Protein AF-A0A7W9IJX8-F1 (afdb_monomer_lite)

Sequence (119 aa):
MTFAVWLGLAGVIVALIRREFRHQIYIQRAQAQRYTPWPVERYVVGATLNEGWRIEARTVTTTWPQVARWAEQRSSSPAVAEAYVIRRDPWWRVTTWTWQDGRQVRRVSGSEYAREVAR

Radius of gyration: 25.74 Å; chains: 1; bounding box: 80×27×50 Å

Secondary structure (DSSP, 8-state):
--HHHHHHHHHHHHHHHHHHHHHHHHHHHHHHHHTSPPPEEEEEEEEEETTSS-EEEEEEEEEHHHHHHHHHHHHTSTTEEEEEEEEE-TTS-EEEEEEETTEEEEEEEHHHHHHHTT-

Organism: NCBI:txid1816182

pLDDT: mean 77.31, std 14.78, range [44.19, 95.06]

Structure (mmCIF, N/CA/C/O backbone):
data_AF-A0A7W9IJX8-F1
#
_entry.id   AF-A0A7W9IJX8-F1
#
loop_
_atom_site.group_PDB
_atom_site.id
_atom_site.type_symbol
_atom_site.label_atom_id
_atom_site.label_alt_id
_atom_site.label_comp_id
_atom_site.label_asym_id
_atom_site.label_entity_id
_atom_site.label_seq_id
_atom_site.pdbx_PDB_ins_code
_atom_site.Cartn_x
_atom_site.Cartn_y
_atom_site.Cartn_z
_atom_site.occupancy
_atom_site.B_iso_or_equiv
_atom_site.auth_seq_id
_atom_site.auth_comp_id
_atom_site.auth_asym_id
_atom_site.auth_atom_id
_atom_site.pdbx_PDB_model_num
ATOM 1 N N . MET A 1 1 ? 63.940 -11.680 -31.271 1.00 53.97 1 MET A N 1
ATOM 2 C CA . MET A 1 1 ? 63.005 -12.084 -30.195 1.00 53.97 1 MET A CA 1
ATOM 3 C C . MET A 1 1 ? 62.303 -10.848 -29.628 1.00 53.97 1 MET A C 1
ATOM 5 O O . MET A 1 1 ? 62.710 -10.346 -28.595 1.00 53.97 1 MET A O 1
ATOM 9 N N . THR A 1 2 ? 61.299 -10.299 -30.317 1.00 62.09 2 THR A N 1
ATOM 10 C CA . THR A 1 2 ? 60.619 -9.051 -29.882 1.00 62.09 2 THR A CA 1
ATOM 11 C C . THR A 1 2 ? 59.126 -9.047 -30.222 1.00 62.09 2 THR A C 1
ATOM 13 O O . THR A 1 2 ? 58.317 -8.616 -29.410 1.00 62.09 2 THR A O 1
ATOM 16 N N . PHE A 1 3 ? 58.726 -9.611 -31.365 1.00 60.38 3 PHE A N 1
ATOM 17 C CA . PHE A 1 3 ? 57.335 -9.588 -31.848 1.00 60.38 3 PHE A CA 1
ATOM 18 C C . PHE A 1 3 ? 56.311 -10.305 -30.944 1.00 60.38 3 PHE A C 1
ATOM 20 O O . PHE A 1 3 ? 55.224 -9.784 -30.709 1.00 60.38 3 PHE A O 1
ATOM 27 N N . ALA A 1 4 ? 56.656 -11.476 -30.397 1.00 65.75 4 ALA A N 1
ATOM 28 C CA . ALA A 1 4 ? 55.741 -12.258 -29.556 1.00 65.75 4 ALA A CA 1
ATOM 29 C C . ALA A 1 4 ? 55.430 -11.574 -28.209 1.00 65.75 4 ALA A C 1
ATOM 31 O O . ALA A 1 4 ? 54.320 -11.689 -27.692 1.00 65.75 4 ALA A O 1
ATOM 32 N N . VAL A 1 5 ? 56.388 -10.813 -27.669 1.00 71.69 5 VAL A N 1
ATOM 33 C CA . VAL A 1 5 ? 56.230 -10.071 -26.408 1.00 71.69 5 VAL A CA 1
ATOM 34 C C . VAL A 1 5 ? 55.280 -8.885 -26.595 1.00 71.69 5 VAL A C 1
ATOM 36 O O . VAL A 1 5 ? 54.407 -8.659 -25.759 1.00 71.69 5 VAL A O 1
ATOM 39 N N . TRP A 1 6 ? 55.382 -8.180 -27.727 1.00 71.19 6 TRP A N 1
ATOM 40 C CA . TRP A 1 6 ? 54.482 -7.074 -28.070 1.00 71.19 6 TRP A CA 1
ATOM 41 C C . TRP A 1 6 ? 53.030 -7.527 -28.267 1.00 71.19 6 TRP A C 1
ATOM 43 O O . TRP A 1 6 ? 52.115 -6.854 -27.795 1.00 71.19 6 TRP A O 1
ATOM 53 N N . LEU A 1 7 ? 52.810 -8.691 -28.889 1.00 72.31 7 LEU A N 1
ATOM 54 C CA . LEU A 1 7 ? 51.467 -9.263 -29.051 1.00 72.31 7 LEU A CA 1
ATOM 55 C C . LEU A 1 7 ? 50.844 -9.680 -27.710 1.00 72.31 7 LEU A C 1
ATOM 57 O O . LEU A 1 7 ? 49.664 -9.415 -27.474 1.00 72.31 7 LEU A O 1
ATOM 61 N N . GLY A 1 8 ? 51.636 -10.271 -26.808 1.00 74.81 8 GLY A N 1
ATOM 62 C CA . GLY A 1 8 ? 51.184 -10.617 -25.457 1.00 74.81 8 GLY A CA 1
ATOM 63 C C . GLY A 1 8 ? 50.787 -9.387 -24.635 1.00 74.81 8 GLY A C 1
ATOM 64 O O . GLY A 1 8 ? 49.707 -9.359 -24.044 1.00 74.81 8 GLY A O 1
ATOM 65 N N . LEU A 1 9 ? 51.614 -8.335 -24.658 1.00 78.06 9 LEU A N 1
ATOM 66 C CA . LEU A 1 9 ? 51.335 -7.068 -23.973 1.00 78.06 9 LEU A CA 1
ATOM 67 C C . LEU A 1 9 ? 50.081 -6.374 -24.517 1.00 78.06 9 LEU A C 1
ATOM 69 O O . LEU A 1 9 ? 49.235 -5.945 -23.733 1.00 78.06 9 LEU A O 1
ATOM 73 N N . ALA A 1 10 ? 49.916 -6.317 -25.841 1.00 78.25 10 ALA A N 1
ATOM 74 C CA . ALA A 1 10 ? 48.730 -5.731 -26.460 1.00 78.25 10 ALA A CA 1
ATOM 75 C C . ALA A 1 10 ? 47.445 -6.479 -26.060 1.00 78.25 10 ALA A C 1
ATOM 77 O O . ALA A 1 10 ? 46.445 -5.846 -25.715 1.00 78.25 10 ALA A O 1
ATOM 78 N N . GLY A 1 11 ? 47.476 -7.816 -26.027 1.00 79.88 11 GLY A N 1
ATOM 79 C CA . GLY A 1 11 ? 46.337 -8.632 -25.597 1.00 79.88 11 GLY A CA 1
ATOM 80 C C . GLY A 1 11 ? 45.934 -8.384 -24.139 1.00 79.88 11 GLY A C 1
ATOM 81 O O . GLY A 1 11 ? 44.745 -8.242 -23.842 1.00 79.88 11 GLY A O 1
ATOM 82 N N . VAL A 1 12 ? 46.914 -8.262 -23.238 1.00 82.00 12 VAL A N 1
ATOM 83 C CA . VAL A 1 12 ? 46.672 -7.961 -21.817 1.00 82.00 12 VAL A CA 1
ATOM 84 C C . VAL A 1 12 ? 46.101 -6.552 -21.638 1.00 82.00 12 VAL A C 1
ATOM 86 O O . VAL A 1 12 ? 45.123 -6.382 -20.911 1.00 82.00 12 VAL A O 1
ATOM 89 N N . ILE A 1 13 ? 46.644 -5.554 -22.342 1.00 82.38 13 ILE A N 1
ATOM 90 C CA . ILE A 1 13 ? 46.147 -4.170 -22.299 1.00 82.38 13 ILE A CA 1
ATOM 91 C C . ILE A 1 13 ? 44.692 -4.104 -22.782 1.00 82.38 13 ILE A C 1
ATOM 93 O O . ILE A 1 13 ? 43.838 -3.537 -22.100 1.00 82.38 13 ILE A O 1
ATOM 97 N N . VAL A 1 14 ? 44.369 -4.749 -23.907 1.00 80.31 14 VAL A N 1
ATOM 98 C CA . VAL A 1 14 ? 42.996 -4.805 -24.438 1.00 80.31 14 VAL A CA 1
ATOM 99 C C . VAL A 1 14 ? 42.049 -5.512 -23.464 1.00 80.31 14 VAL A C 1
ATOM 101 O O . VAL A 1 14 ? 40.922 -5.056 -23.255 1.00 80.31 14 VAL A O 1
ATOM 104 N N . ALA A 1 15 ? 42.489 -6.600 -22.827 1.00 78.06 15 ALA A N 1
ATOM 105 C CA . ALA A 1 15 ? 41.687 -7.319 -21.841 1.00 78.06 15 ALA A CA 1
ATOM 106 C C . ALA A 1 15 ? 41.403 -6.475 -20.586 1.00 78.06 15 ALA A C 1
ATOM 108 O O . ALA A 1 15 ? 40.269 -6.475 -20.096 1.00 78.06 15 ALA A O 1
ATOM 109 N N . LEU A 1 16 ? 42.398 -5.726 -20.098 1.00 77.31 16 LEU A N 1
ATOM 110 C CA . LEU A 1 16 ? 42.259 -4.827 -18.950 1.00 77.31 16 LEU A CA 1
ATOM 111 C C . LEU A 1 16 ? 41.331 -3.649 -19.264 1.00 77.31 16 LEU A C 1
ATOM 113 O O . LEU A 1 16 ? 40.394 -3.404 -18.506 1.00 77.31 16 LEU A O 1
ATOM 117 N N . ILE A 1 17 ? 41.497 -3.001 -20.421 1.00 75.06 17 ILE A N 1
ATOM 118 C CA . ILE A 1 17 ? 40.608 -1.916 -20.869 1.00 75.06 17 ILE A CA 1
ATOM 119 C C . ILE A 1 17 ? 39.167 -2.430 -21.000 1.00 75.06 17 ILE A C 1
ATOM 121 O O . ILE A 1 17 ? 38.230 -1.810 -20.501 1.00 75.06 17 ILE A O 1
ATOM 125 N N . ARG A 1 18 ? 38.963 -3.612 -21.598 1.00 75.12 18 ARG A N 1
ATOM 126 C CA . ARG A 1 18 ? 37.629 -4.221 -21.748 1.00 75.12 18 ARG A CA 1
ATOM 127 C C . ARG A 1 18 ? 36.996 -4.618 -20.411 1.00 75.12 18 ARG A C 1
ATOM 129 O O . ARG A 1 18 ? 35.769 -4.683 -20.306 1.00 75.12 18 ARG A O 1
ATOM 136 N N . ARG A 1 19 ? 37.806 -4.943 -19.401 1.00 75.12 19 ARG A N 1
ATOM 137 C CA . ARG A 1 19 ? 37.338 -5.220 -18.037 1.00 75.12 19 ARG A CA 1
ATOM 138 C C . ARG A 1 19 ? 36.894 -3.932 -17.351 1.00 75.12 19 ARG A C 1
ATOM 140 O O . ARG A 1 19 ? 35.794 -3.912 -16.805 1.00 75.12 19 ARG A O 1
ATOM 147 N N . GLU A 1 20 ? 37.688 -2.872 -17.457 1.00 70.31 20 GLU A N 1
ATOM 148 C CA . GLU A 1 20 ? 37.374 -1.575 -16.856 1.00 70.31 20 GLU A CA 1
ATOM 149 C C . GLU A 1 20 ? 36.123 -0.952 -17.487 1.00 70.31 20 GLU A C 1
ATOM 151 O O . GLU A 1 20 ? 35.196 -0.576 -16.777 1.00 70.31 20 GLU A O 1
ATOM 156 N N . PHE A 1 21 ? 36.000 -0.979 -18.819 1.00 68.38 21 PHE A N 1
ATOM 157 C CA . PHE A 1 21 ? 34.783 -0.525 -19.505 1.00 68.38 21 PHE A CA 1
ATOM 158 C C . PHE A 1 21 ? 33.530 -1.289 -19.055 1.00 68.38 21 PHE A C 1
ATOM 160 O O . PHE A 1 21 ? 32.481 -0.685 -18.836 1.00 68.38 21 PHE A O 1
ATOM 167 N N . ARG A 1 22 ? 33.615 -2.615 -18.874 1.00 68.19 22 ARG A N 1
ATOM 168 C CA . ARG A 1 22 ? 32.482 -3.407 -18.362 1.00 68.19 22 ARG A CA 1
ATOM 169 C C . ARG A 1 22 ? 32.126 -3.044 -16.923 1.00 68.19 22 ARG A C 1
ATOM 171 O O . ARG A 1 22 ? 30.943 -2.992 -16.594 1.00 68.19 22 ARG A O 1
ATOM 178 N N . HIS A 1 23 ? 33.124 -2.775 -16.090 1.00 67.19 23 HIS A N 1
ATOM 179 C CA . HIS A 1 23 ? 32.921 -2.358 -14.708 1.00 67.19 23 HIS A CA 1
ATOM 180 C C . HIS A 1 23 ? 32.267 -0.967 -14.624 1.00 67.19 23 HIS A C 1
ATOM 182 O O . HIS A 1 23 ? 31.284 -0.791 -13.908 1.00 67.19 23 HIS A O 1
ATOM 188 N N . GLN A 1 24 ? 32.718 -0.014 -15.444 1.00 64.19 24 GLN A N 1
ATOM 189 C CA . GLN A 1 24 ? 32.116 1.318 -15.560 1.00 64.19 24 GLN A CA 1
ATOM 190 C C . GLN A 1 24 ? 30.655 1.252 -16.038 1.00 64.19 24 GLN A C 1
ATOM 192 O O . GLN A 1 24 ? 29.786 1.892 -15.451 1.00 64.19 24 GLN A O 1
ATOM 197 N N . ILE A 1 25 ? 30.340 0.416 -17.037 1.00 68.38 25 ILE A N 1
ATOM 198 C CA . ILE A 1 25 ? 28.955 0.204 -17.504 1.00 68.38 25 ILE A CA 1
ATOM 199 C C . ILE A 1 25 ? 28.077 -0.400 -16.398 1.00 68.38 25 ILE A C 1
ATOM 201 O O . ILE A 1 25 ? 26.914 -0.019 -16.253 1.00 68.38 25 ILE A O 1
ATOM 205 N N . TYR A 1 26 ? 28.613 -1.333 -15.606 1.00 66.25 26 TYR A N 1
ATOM 206 C CA . TYR A 1 26 ? 27.896 -1.908 -14.467 1.00 66.25 26 TYR A CA 1
ATOM 207 C C . TYR A 1 26 ? 27.578 -0.847 -13.402 1.00 66.25 26 TYR A C 1
ATOM 209 O O . TYR A 1 26 ? 26.433 -0.750 -12.959 1.00 66.25 26 TYR A O 1
ATOM 217 N N . ILE A 1 27 ? 28.551 0.003 -13.055 1.00 65.62 27 ILE A N 1
ATOM 218 C CA . ILE A 1 27 ? 28.360 1.107 -12.104 1.00 65.62 27 ILE A CA 1
ATOM 219 C C . ILE A 1 27 ? 27.336 2.116 -12.633 1.00 65.62 27 ILE A C 1
ATOM 221 O O . ILE A 1 27 ? 26.425 2.492 -11.896 1.00 65.62 27 ILE A O 1
ATOM 225 N N . GLN A 1 28 ? 27.419 2.509 -13.907 1.00 58.91 28 GLN A N 1
ATOM 226 C CA . GLN A 1 28 ? 26.456 3.439 -14.502 1.00 58.91 28 GLN A CA 1
ATOM 227 C C . GLN A 1 28 ? 25.031 2.873 -14.521 1.00 58.91 28 GLN A C 1
ATOM 229 O O . GLN A 1 28 ? 24.086 3.598 -14.220 1.00 58.91 28 GLN A O 1
ATOM 234 N N . ARG A 1 29 ? 24.849 1.573 -14.797 1.00 59.03 29 ARG A N 1
ATOM 235 C CA . ARG A 1 29 ? 23.529 0.918 -14.716 1.00 59.03 29 ARG A CA 1
ATOM 236 C C . ARG A 1 29 ? 22.994 0.860 -13.285 1.00 59.03 29 ARG A C 1
ATOM 238 O O . ARG A 1 29 ? 21.812 1.118 -13.071 1.00 59.03 29 ARG A O 1
ATOM 245 N N . ALA A 1 30 ? 23.853 0.567 -12.309 1.00 59.12 30 ALA A N 1
ATOM 246 C CA . ALA A 1 30 ? 23.476 0.552 -10.898 1.00 59.12 30 ALA A CA 1
ATOM 247 C C . ALA A 1 30 ? 23.115 1.958 -10.380 1.00 59.12 30 ALA A C 1
ATOM 249 O O . ALA A 1 30 ? 22.173 2.111 -9.602 1.00 59.12 30 ALA A O 1
ATOM 250 N N . GLN A 1 31 ? 23.817 2.998 -10.839 1.00 53.97 31 GLN A N 1
ATOM 251 C CA . GLN A 1 31 ? 23.470 4.390 -10.546 1.00 53.97 31 GLN A CA 1
ATOM 252 C C . GLN A 1 31 ? 22.169 4.803 -11.248 1.00 53.97 31 GLN A C 1
ATOM 254 O O . GLN A 1 31 ? 21.291 5.354 -10.593 1.00 53.97 31 GLN A O 1
ATOM 259 N N . ALA A 1 32 ? 21.968 4.459 -12.523 1.00 53.31 32 ALA A N 1
ATOM 260 C CA . ALA A 1 32 ? 20.721 4.743 -13.241 1.00 53.31 32 ALA A CA 1
ATOM 261 C C . ALA A 1 32 ? 19.489 4.088 -12.580 1.00 53.31 32 ALA A C 1
ATOM 263 O O . ALA A 1 32 ? 18.427 4.706 -12.504 1.00 53.31 32 ALA A O 1
ATOM 264 N N . GLN A 1 33 ? 19.633 2.882 -12.017 1.00 52.59 33 GLN A N 1
ATOM 265 C CA . GLN A 1 33 ? 18.579 2.251 -11.212 1.00 52.59 33 GLN A CA 1
ATOM 266 C C . GLN A 1 33 ? 18.308 2.984 -9.892 1.00 52.59 33 GLN A C 1
ATOM 268 O O . GLN A 1 33 ? 17.154 3.073 -9.483 1.00 52.59 33 GLN A O 1
ATOM 273 N N . ARG A 1 34 ? 19.331 3.555 -9.239 1.00 51.69 34 ARG A N 1
ATOM 274 C CA . ARG A 1 34 ? 19.145 4.378 -8.026 1.00 51.69 34 ARG A CA 1
ATOM 275 C C . ARG A 1 34 ? 18.430 5.704 -8.296 1.00 51.69 34 ARG A C 1
ATOM 277 O O . ARG A 1 34 ? 17.819 6.239 -7.378 1.00 51.69 34 ARG A O 1
ATOM 284 N N . TYR A 1 35 ? 18.491 6.215 -9.526 1.00 49.78 35 TYR A N 1
ATOM 285 C CA . TYR A 1 35 ? 17.879 7.489 -9.918 1.00 49.78 35 TYR A CA 1
ATOM 286 C C . TYR A 1 35 ? 16.610 7.345 -10.757 1.00 49.78 35 TYR A C 1
ATOM 288 O O . TYR A 1 35 ? 16.073 8.356 -11.202 1.00 49.78 35 TYR A O 1
ATOM 296 N N . THR A 1 36 ? 16.099 6.130 -10.972 1.00 56.09 36 THR A N 1
ATOM 297 C CA . THR A 1 36 ? 14.791 5.986 -11.618 1.00 56.09 36 THR A CA 1
ATOM 298 C C . THR A 1 36 ? 13.726 6.433 -10.614 1.00 56.09 36 THR A C 1
ATOM 300 O O . THR A 1 36 ? 13.574 5.781 -9.576 1.00 56.09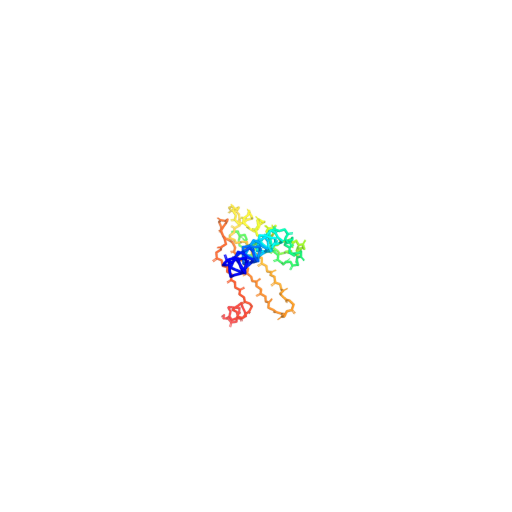 36 THR A O 1
ATOM 303 N N . PRO A 1 37 ? 13.014 7.551 -10.854 1.00 68.62 37 PRO A N 1
ATOM 304 C CA . PRO A 1 37 ? 11.964 7.975 -9.946 1.00 68.62 37 PRO A CA 1
ATOM 305 C C . PRO A 1 37 ? 10.895 6.884 -9.892 1.00 68.62 37 PRO A C 1
ATOM 307 O O . PRO A 1 37 ? 10.542 6.292 -10.914 1.00 68.62 37 PRO A O 1
ATOM 310 N N . TRP A 1 38 ? 10.387 6.607 -8.690 1.00 74.56 38 TRP A N 1
ATOM 311 C CA . TRP A 1 38 ? 9.258 5.698 -8.534 1.00 74.56 38 TRP A CA 1
ATOM 312 C C . TRP A 1 38 ? 8.101 6.195 -9.404 1.00 74.56 38 TRP A C 1
ATOM 314 O O . TRP A 1 38 ? 7.793 7.392 -9.352 1.00 74.56 38 TRP A O 1
ATOM 324 N N . PRO A 1 39 ? 7.465 5.320 -10.200 1.00 81.50 39 PRO A N 1
ATOM 325 C CA . PRO A 1 39 ? 6.358 5.741 -11.038 1.00 81.50 39 PRO A CA 1
ATOM 326 C C . PRO A 1 39 ? 5.248 6.318 -10.158 1.00 81.50 39 PRO A C 1
ATOM 328 O O . PRO A 1 39 ? 4.935 5.789 -9.087 1.00 81.50 39 PRO A O 1
ATOM 331 N N . VAL A 1 40 ? 4.676 7.433 -10.608 1.00 84.06 40 VAL A N 1
ATOM 332 C CA . VAL A 1 40 ? 3.464 7.985 -10.008 1.00 84.06 40 VAL A CA 1
ATOM 333 C C . VAL A 1 40 ? 2.296 7.141 -10.500 1.00 84.06 40 VAL A C 1
ATOM 335 O O . VAL A 1 40 ? 2.035 7.062 -11.699 1.00 84.06 40 VAL A O 1
ATOM 338 N N . GLU A 1 41 ? 1.600 6.503 -9.570 1.00 87.50 41 GLU A N 1
ATOM 339 C CA . GLU A 1 41 ? 0.503 5.580 -9.841 1.00 87.50 41 GLU A CA 1
ATOM 340 C C . GLU A 1 41 ? -0.751 6.013 -9.071 1.00 87.50 41 GLU A C 1
ATOM 342 O O . GLU A 1 41 ? -0.693 6.762 -8.090 1.00 87.50 41 GLU A O 1
ATOM 347 N N . ARG A 1 42 ? -1.914 5.544 -9.527 1.00 88.81 42 ARG A N 1
ATOM 348 C CA . ARG A 1 42 ? -3.186 5.738 -8.828 1.00 88.81 42 ARG A CA 1
ATOM 349 C C . ARG A 1 42 ? -3.398 4.598 -7.832 1.00 88.81 42 ARG A C 1
ATOM 351 O O . ARG A 1 42 ? -3.472 3.437 -8.232 1.00 88.81 42 ARG A O 1
ATOM 358 N N . TYR A 1 43 ? -3.571 4.946 -6.563 1.00 88.38 43 TYR A N 1
ATOM 359 C CA . TYR A 1 43 ? -3.879 4.025 -5.473 1.00 88.38 43 TYR A CA 1
ATOM 360 C C . TYR A 1 43 ? -5.228 4.375 -4.850 1.00 88.38 43 TYR A C 1
ATOM 362 O O . TYR A 1 43 ? -5.571 5.549 -4.711 1.00 88.38 43 TYR A O 1
ATOM 370 N N . VAL A 1 44 ? -5.980 3.364 -4.432 1.00 89.38 44 VAL A N 1
ATOM 371 C CA . VAL A 1 44 ? -7.066 3.541 -3.464 1.00 89.38 44 VAL A CA 1
ATOM 372 C C . VAL A 1 44 ? -6.476 3.266 -2.092 1.00 89.38 44 VAL A C 1
ATOM 374 O O . VAL A 1 44 ? -5.853 2.234 -1.883 1.00 89.38 44 VAL A O 1
ATOM 377 N N . VAL A 1 45 ? -6.631 4.199 -1.168 1.00 91.44 45 VAL A N 1
ATOM 378 C CA . VAL A 1 45 ? -6.099 4.096 0.188 1.00 91.44 45 VAL A CA 1
ATOM 379 C C . VAL A 1 45 ? -7.223 4.203 1.190 1.00 91.44 45 VAL A C 1
ATOM 381 O O . VAL A 1 45 ? -8.183 4.941 0.955 1.00 91.44 45 VAL A O 1
ATOM 384 N N . GLY A 1 46 ? -7.086 3.523 2.317 1.00 91.31 46 G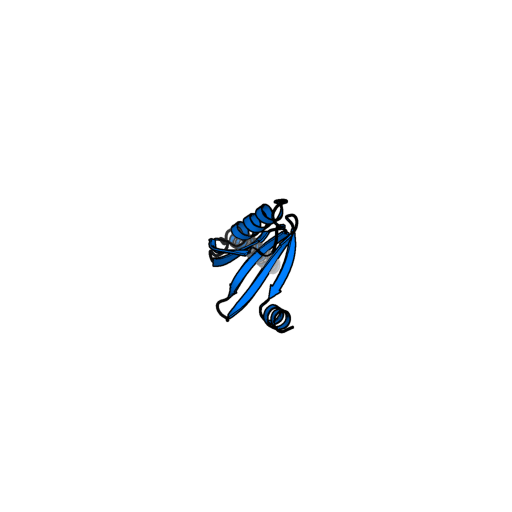LY A N 1
ATOM 385 C CA . GLY A 1 46 ? -8.061 3.659 3.376 1.00 91.31 46 GLY A CA 1
ATOM 386 C C . GLY A 1 46 ? -7.658 3.082 4.714 1.00 91.31 46 GLY A C 1
ATOM 387 O O . GLY A 1 46 ? -6.548 2.579 4.878 1.00 91.31 46 GLY A O 1
ATOM 388 N N . ALA A 1 47 ? -8.550 3.228 5.686 1.00 89.75 47 ALA A N 1
ATOM 389 C CA . ALA A 1 47 ? -8.354 2.734 7.037 1.00 89.75 47 ALA A CA 1
ATOM 390 C C . ALA A 1 47 ? -9.666 2.233 7.643 1.00 89.75 47 ALA A C 1
ATOM 392 O O . ALA A 1 47 ? -10.732 2.797 7.384 1.00 89.75 47 ALA A O 1
ATOM 393 N N . THR A 1 48 ? -9.553 1.194 8.460 1.00 89.88 48 THR A N 1
ATOM 394 C CA . THR A 1 48 ? -10.600 0.661 9.327 1.00 89.88 48 THR A CA 1
ATOM 395 C C . THR A 1 48 ? -10.346 1.177 10.737 1.00 89.88 48 THR A C 1
ATOM 397 O O . THR A 1 48 ? -9.236 1.045 11.256 1.00 89.88 48 THR A O 1
ATOM 400 N N . LEU A 1 49 ? -11.355 1.787 11.356 1.00 88.69 49 LEU A N 1
ATOM 401 C CA . LEU A 1 49 ? -11.258 2.329 12.715 1.00 88.69 49 LEU A CA 1
ATOM 402 C C . LEU A 1 49 ? -11.644 1.285 13.775 1.00 88.69 49 LEU A C 1
ATOM 404 O O . LEU A 1 49 ? -12.475 0.415 13.516 1.00 88.69 49 LEU A O 1
ATOM 408 N N . ASN A 1 50 ? -11.077 1.410 14.979 1.00 83.12 50 ASN A N 1
ATOM 409 C CA . ASN A 1 50 ? -11.352 0.510 16.110 1.00 83.12 50 ASN A CA 1
ATOM 410 C C . ASN A 1 50 ? -12.809 0.581 16.605 1.00 83.12 50 ASN A C 1
ATOM 412 O O . ASN A 1 50 ? -13.348 -0.409 17.088 1.00 83.12 50 ASN A O 1
ATOM 416 N N . GLU A 1 51 ? -13.477 1.725 16.438 1.00 75.19 51 GLU A N 1
ATOM 417 C CA . GLU A 1 51 ? -14.842 1.978 16.936 1.00 75.19 51 GLU A CA 1
ATOM 418 C C . GLU A 1 51 ? -15.962 1.426 16.025 1.00 75.19 51 GLU A C 1
ATOM 420 O O . GLU A 1 51 ? -17.121 1.822 16.128 1.00 75.19 51 GLU A O 1
ATOM 425 N N . GLY A 1 52 ? -15.631 0.463 15.158 1.00 53.88 52 GLY A N 1
ATOM 426 C CA . GLY A 1 52 ? -16.588 -0.305 14.362 1.00 53.88 52 GLY A CA 1
ATOM 427 C C . GLY A 1 52 ? -16.632 0.123 12.900 1.00 53.88 52 GLY A 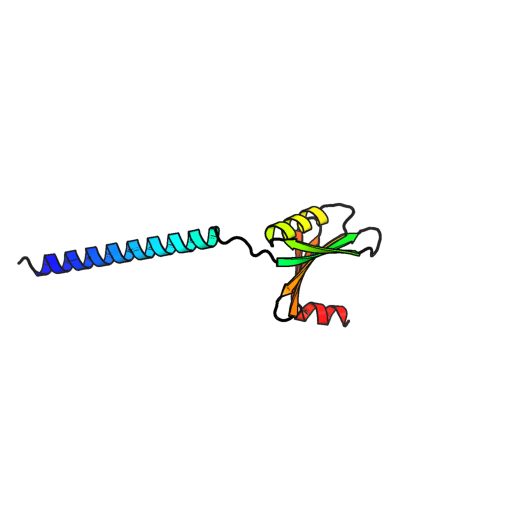C 1
ATOM 428 O O . GLY A 1 52 ? -16.893 1.283 12.613 1.00 53.88 52 GLY A O 1
ATOM 429 N N . TRP A 1 53 ? -16.371 -0.845 12.007 1.00 58.56 53 TRP A N 1
ATOM 430 C CA . TRP A 1 53 ? -16.590 -0.952 10.544 1.00 58.56 53 TRP A CA 1
ATOM 431 C C . TRP A 1 53 ? -16.499 0.290 9.637 1.00 58.56 53 TRP A C 1
ATOM 433 O O . TRP A 1 53 ? -16.771 0.188 8.441 1.00 58.56 53 TRP A O 1
ATOM 443 N N . ARG A 1 54 ? -16.120 1.466 10.133 1.00 65.12 54 ARG A N 1
ATOM 444 C CA . ARG A 1 54 ? -16.069 2.681 9.338 1.00 65.12 54 ARG A CA 1
ATOM 445 C C . ARG A 1 54 ? -14.803 2.636 8.510 1.00 65.12 54 ARG A C 1
ATOM 447 O O . ARG A 1 54 ? -13.693 2.722 9.030 1.00 65.12 54 ARG A O 1
ATOM 454 N N . ILE A 1 55 ? -15.019 2.470 7.215 1.00 73.62 55 ILE A N 1
ATOM 455 C CA . ILE A 1 55 ? -13.975 2.420 6.212 1.00 73.62 55 ILE A CA 1
ATOM 456 C C . ILE A 1 55 ? -13.869 3.814 5.597 1.00 73.62 55 ILE A C 1
ATOM 458 O O . ILE A 1 55 ? -14.768 4.265 4.888 1.00 73.62 55 ILE A O 1
ATOM 462 N N . GLU A 1 56 ? -12.767 4.507 5.861 1.00 79.38 56 GLU A N 1
ATOM 463 C CA . GLU A 1 56 ? -12.413 5.714 5.113 1.00 79.38 56 GLU A CA 1
ATOM 464 C C . GLU A 1 56 ? -11.647 5.276 3.870 1.00 79.38 56 GLU A C 1
ATOM 466 O O . GLU A 1 56 ? -10.559 4.736 4.014 1.00 79.38 56 GLU A O 1
ATOM 471 N N . ALA A 1 57 ? -12.184 5.492 2.668 1.00 85.00 57 ALA A N 1
ATOM 472 C CA . ALA A 1 57 ? -11.496 5.181 1.416 1.00 85.00 57 ALA A CA 1
ATOM 473 C C . ALA A 1 57 ? -11.399 6.426 0.530 1.00 85.00 57 ALA A C 1
ATOM 475 O O . ALA A 1 57 ? -12.383 7.139 0.329 1.00 85.00 57 ALA A O 1
ATOM 476 N N . ARG A 1 58 ? -10.221 6.682 -0.040 1.00 88.94 58 ARG A N 1
ATOM 477 C CA . ARG A 1 58 ? -10.018 7.738 -1.040 1.00 88.94 58 ARG A CA 1
ATOM 478 C C . ARG A 1 58 ? -9.000 7.323 -2.085 1.00 88.94 58 ARG A C 1
ATOM 480 O O . ARG A 1 58 ? -8.136 6.492 -1.838 1.00 88.94 58 ARG A O 1
ATOM 487 N N . THR A 1 59 ? -9.087 7.931 -3.260 1.00 92.12 59 THR A N 1
ATOM 488 C CA . THR A 1 59 ? -8.114 7.709 -4.333 1.00 92.12 59 THR A CA 1
ATOM 489 C C . THR A 1 59 ? -7.020 8.767 -4.270 1.00 92.12 59 THR A C 1
ATOM 491 O O . THR A 1 59 ? -7.317 9.955 -4.168 1.00 92.12 59 THR A O 1
ATOM 494 N N . VAL A 1 60 ? -5.762 8.345 -4.357 1.00 91.19 60 VAL A N 1
ATOM 495 C CA . VAL A 1 60 ? -4.583 9.218 -4.392 1.00 91.19 60 VAL A CA 1
ATOM 496 C C . VAL A 1 60 ? -3.711 8.868 -5.594 1.00 91.19 60 VAL A C 1
ATOM 498 O O . VAL A 1 60 ? -3.611 7.708 -5.983 1.00 91.19 60 VAL A O 1
ATOM 501 N N . THR A 1 61 ? -3.078 9.874 -6.190 1.00 92.25 61 THR A N 1
ATOM 502 C CA . THR A 1 61 ? -2.118 9.689 -7.287 1.00 92.25 61 THR A CA 1
ATOM 503 C C . THR A 1 61 ? -0.750 10.105 -6.771 1.00 92.25 61 THR A C 1
ATOM 505 O O . THR A 1 61 ? -0.530 11.282 -6.494 1.00 92.25 61 THR A O 1
ATOM 508 N N . THR A 1 62 ? 0.133 9.139 -6.528 1.00 91.94 62 THR A N 1
ATOM 509 C CA . THR A 1 62 ? 1.396 9.367 -5.811 1.00 91.94 62 THR A CA 1
ATOM 510 C C . THR A 1 62 ? 2.390 8.237 -6.085 1.00 91.94 62 THR A C 1
ATOM 512 O O . THR A 1 62 ? 2.107 7.337 -6.870 1.00 91.94 62 THR A O 1
ATOM 515 N N . THR A 1 63 ? 3.571 8.280 -5.477 1.00 91.19 63 THR A N 1
ATOM 516 C CA . THR A 1 63 ? 4.570 7.209 -5.602 1.00 91.19 63 THR A CA 1
ATOM 517 C C . THR A 1 63 ? 4.372 6.127 -4.539 1.00 91.19 63 THR A C 1
ATOM 519 O O . THR A 1 63 ? 3.870 6.401 -3.445 1.00 91.19 63 THR A O 1
ATOM 522 N N . TRP A 1 64 ? 4.828 4.900 -4.816 1.00 88.25 64 TRP A N 1
ATOM 523 C CA . TRP A 1 64 ? 4.773 3.805 -3.839 1.00 88.25 64 TRP A CA 1
ATOM 524 C C . TRP A 1 64 ? 5.387 4.162 -2.465 1.00 88.25 64 TRP A C 1
ATOM 526 O O . TRP A 1 64 ? 4.723 3.947 -1.451 1.00 88.25 64 TRP A O 1
ATOM 536 N N . PRO A 1 65 ? 6.591 4.767 -2.364 1.00 92.44 65 PRO A N 1
ATOM 537 C CA . PRO A 1 65 ? 7.145 5.135 -1.059 1.00 92.44 65 PRO A CA 1
ATOM 538 C C . PRO A 1 65 ? 6.289 6.144 -0.287 1.00 92.44 65 PRO A C 1
ATOM 540 O O . PRO A 1 65 ? 6.225 6.080 0.939 1.00 92.44 65 PRO A O 1
ATOM 543 N N . GLN A 1 66 ? 5.626 7.074 -0.984 1.00 92.06 66 GLN A N 1
ATOM 544 C CA . GLN A 1 66 ? 4.743 8.056 -0.352 1.00 92.06 66 GLN A CA 1
ATOM 545 C C . GLN A 1 66 ? 3.482 7.389 0.204 1.00 92.06 66 GLN A C 1
ATOM 547 O O . GLN A 1 66 ? 3.105 7.664 1.344 1.00 92.06 66 GLN A O 1
ATOM 552 N N . VAL A 1 67 ? 2.859 6.482 -0.556 1.00 92.88 67 VAL A N 1
ATOM 553 C CA . VAL A 1 67 ? 1.645 5.788 -0.103 1.00 92.88 67 VAL A CA 1
ATOM 554 C C . VAL A 1 67 ? 1.935 4.763 0.997 1.00 92.88 67 VAL A C 1
ATOM 556 O O . VAL A 1 67 ? 1.167 4.660 1.950 1.00 92.88 67 VAL A O 1
ATOM 559 N N . ALA A 1 68 ? 3.072 4.065 0.921 1.00 92.44 68 ALA A N 1
ATOM 560 C CA . ALA A 1 68 ? 3.508 3.126 1.951 1.00 92.44 68 ALA A CA 1
ATOM 561 C C . ALA A 1 68 ? 3.809 3.845 3.274 1.00 92.44 68 ALA A C 1
ATOM 563 O O . ALA A 1 68 ? 3.338 3.414 4.323 1.00 92.44 68 ALA A O 1
ATOM 564 N N . ARG A 1 69 ? 4.511 4.988 3.222 1.00 92.88 69 ARG A N 1
ATOM 565 C CA . ARG A 1 69 ? 4.777 5.819 4.407 1.00 92.88 69 ARG A CA 1
ATOM 566 C C . ARG A 1 69 ? 3.489 6.358 5.026 1.00 92.88 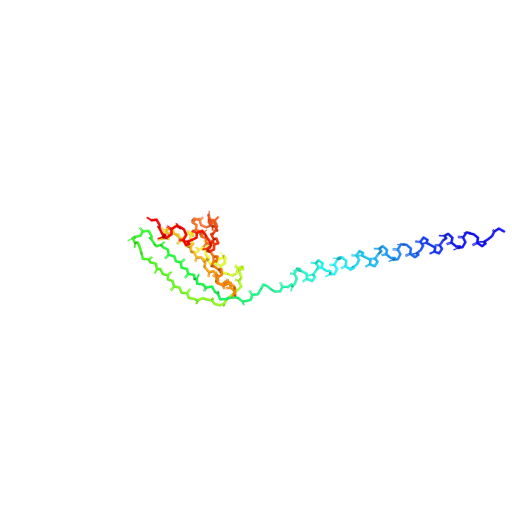69 ARG A C 1
ATOM 568 O O . ARG A 1 69 ? 3.367 6.395 6.245 1.00 92.88 69 ARG A O 1
ATOM 575 N N . TRP A 1 70 ? 2.530 6.776 4.199 1.00 94.38 70 TRP A N 1
ATOM 576 C CA . TRP A 1 70 ? 1.214 7.185 4.688 1.00 94.38 70 TRP A CA 1
ATOM 577 C C . TRP A 1 70 ? 0.506 6.037 5.423 1.00 94.38 70 TRP A C 1
ATOM 579 O O . TRP A 1 70 ? -0.019 6.258 6.513 1.00 94.38 70 TRP A O 1
ATOM 589 N N . ALA A 1 71 ? 0.506 4.825 4.856 1.00 93.00 71 ALA A N 1
ATOM 590 C CA . ALA A 1 71 ? -0.178 3.671 5.442 1.00 93.00 71 ALA A CA 1
ATOM 591 C C . ALA A 1 71 ? 0.456 3.252 6.774 1.00 93.00 71 ALA A C 1
ATOM 593 O O . ALA A 1 71 ? -0.257 3.042 7.754 1.00 93.00 71 ALA A O 1
ATOM 594 N N . GLU A 1 72 ? 1.789 3.228 6.828 1.00 94.94 72 GLU A N 1
ATOM 595 C CA . GLU A 1 72 ? 2.566 3.034 8.053 1.00 94.94 72 GLU A CA 1
ATOM 596 C C . GLU A 1 72 ? 2.142 4.040 9.130 1.00 94.94 72 GLU A C 1
ATOM 598 O O . GLU A 1 72 ? 1.599 3.636 10.156 1.00 94.94 72 GLU A O 1
ATOM 603 N N . GLN A 1 73 ? 2.248 5.344 8.855 1.00 94.62 73 GLN A N 1
ATOM 604 C CA . GLN A 1 73 ? 1.878 6.394 9.813 1.00 94.62 73 GLN A CA 1
ATOM 605 C C . GLN A 1 73 ? 0.413 6.311 10.258 1.00 94.62 73 GLN A C 1
ATOM 607 O O . GLN A 1 73 ? 0.110 6.519 11.433 1.00 94.62 73 GLN A O 1
ATOM 612 N N . ARG A 1 74 ? -0.509 6.014 9.333 1.00 93.19 74 ARG A N 1
ATOM 613 C CA . ARG A 1 74 ? -1.940 5.918 9.643 1.00 93.19 74 ARG A CA 1
ATOM 614 C C . ARG A 1 74 ? -2.230 4.724 10.548 1.00 93.19 74 ARG A C 1
ATOM 616 O O . ARG A 1 74 ? -2.975 4.890 11.508 1.00 93.19 74 ARG A O 1
ATOM 623 N N . SER A 1 75 ? -1.624 3.570 10.271 1.00 93.44 75 SER A N 1
ATOM 624 C CA . SER A 1 75 ? -1.781 2.346 11.070 1.00 93.44 75 SER A CA 1
ATOM 625 C C . SER A 1 75 ? -1.111 2.403 12.446 1.00 93.44 75 SER A C 1
ATOM 627 O O . SER A 1 75 ? -1.442 1.600 13.303 1.00 93.44 75 SER A O 1
ATOM 629 N N . SER A 1 76 ? -0.189 3.340 12.685 1.00 93.56 76 SER A N 1
ATOM 630 C CA . SER A 1 76 ? 0.379 3.577 14.021 1.00 93.56 76 SER A CA 1
ATOM 631 C C . SER A 1 76 ? -0.553 4.364 14.949 1.00 93.56 76 SER A C 1
ATOM 633 O O . SER A 1 76 ? -0.241 4.549 16.124 1.00 93.56 76 SER A O 1
ATOM 635 N N . SER A 1 77 ? -1.669 4.890 14.436 1.00 91.75 77 SER A N 1
ATOM 636 C CA . SER A 1 77 ? -2.643 5.604 15.257 1.00 91.75 77 SER A CA 1
ATOM 637 C C . SER A 1 77 ? -3.473 4.613 16.079 1.00 91.75 77 SER A C 1
ATOM 639 O O . SER A 1 77 ? -4.075 3.720 15.491 1.00 91.75 77 SER A O 1
ATOM 641 N N . PRO A 1 78 ? -3.630 4.811 17.401 1.00 88.81 78 PRO A N 1
ATOM 642 C CA . PRO A 1 78 ? -4.409 3.906 18.253 1.00 88.81 78 PRO A CA 1
ATOM 643 C C . PRO A 1 78 ? -5.916 3.898 17.941 1.00 88.81 78 PRO A C 1
ATOM 645 O O . PRO A 1 78 ? -6.648 3.069 18.469 1.00 88.81 78 PRO A O 1
ATOM 648 N N . ALA A 1 79 ? -6.405 4.811 17.096 1.00 88.62 79 ALA A N 1
ATOM 649 C CA . ALA A 1 79 ? -7.787 4.813 16.612 1.00 88.62 79 ALA A CA 1
ATOM 650 C C . ALA A 1 79 ? -7.992 3.925 15.367 1.00 88.62 79 ALA A C 1
ATOM 652 O O . ALA A 1 79 ? -9.131 3.669 14.971 1.00 88.62 79 ALA A O 1
ATOM 653 N N . VAL A 1 80 ? -6.907 3.485 14.727 1.00 89.44 80 VAL A N 1
ATOM 654 C CA . VAL A 1 80 ? -6.920 2.733 13.471 1.00 89.44 80 VAL A CA 1
ATOM 655 C C . VAL A 1 80 ? -6.608 1.270 13.764 1.00 89.44 80 VAL A C 1
ATOM 657 O O . VAL A 1 80 ? -5.539 0.958 14.273 1.00 89.44 80 VAL A O 1
ATOM 660 N N . ALA A 1 81 ? -7.533 0.382 13.407 1.00 89.62 81 ALA A N 1
ATOM 661 C CA . ALA A 1 81 ? -7.320 -1.062 13.452 1.00 89.62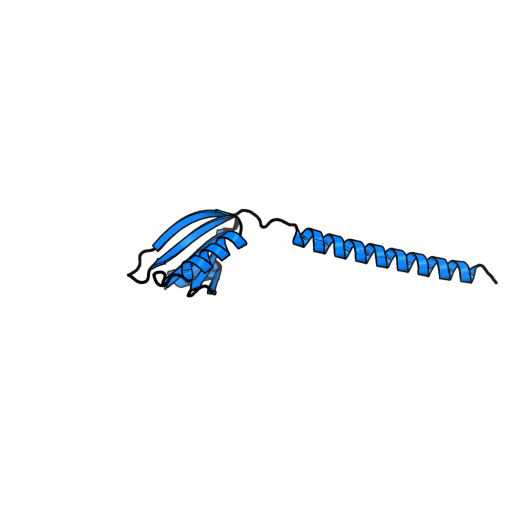 81 ALA A CA 1
ATOM 662 C C . ALA A 1 81 ? -6.401 -1.512 12.309 1.00 89.62 81 ALA A C 1
ATOM 664 O O . ALA A 1 81 ? -5.505 -2.329 12.486 1.00 89.62 81 ALA A O 1
ATOM 665 N N . GLU A 1 82 ? -6.644 -0.979 11.109 1.00 91.00 82 GLU A N 1
ATOM 666 C CA . GLU A 1 82 ? -5.973 -1.409 9.888 1.00 91.00 82 GLU A CA 1
ATOM 667 C C . GLU A 1 82 ? -5.904 -0.262 8.878 1.00 91.00 82 GLU A C 1
ATOM 669 O O . GLU A 1 82 ? -6.888 0.447 8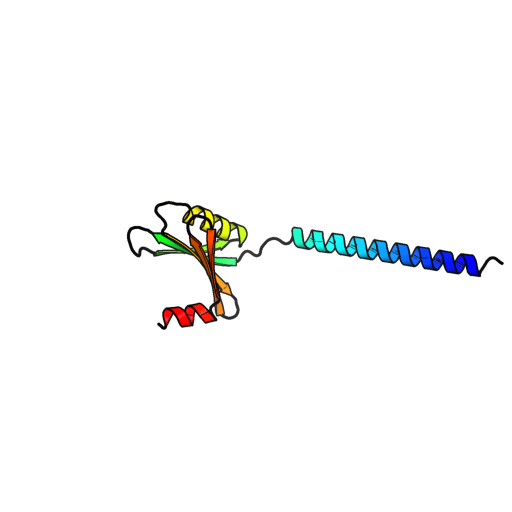.682 1.00 91.00 82 GLU A O 1
ATOM 674 N N . ALA A 1 83 ? -4.770 -0.090 8.198 1.00 91.88 83 ALA A N 1
ATOM 675 C CA . ALA A 1 83 ? -4.660 0.756 7.012 1.00 91.88 83 ALA A CA 1
ATOM 676 C C . ALA A 1 83 ? -4.403 -0.110 5.778 1.00 91.88 83 ALA A C 1
ATOM 678 O O . ALA A 1 83 ? -3.652 -1.079 5.839 1.00 91.88 83 ALA A O 1
ATOM 679 N N . TYR A 1 84 ? -4.981 0.246 4.637 1.00 91.81 84 TYR A N 1
ATOM 680 C CA . TYR A 1 84 ? -4.811 -0.506 3.401 1.00 91.81 84 TYR A CA 1
ATOM 681 C C . TYR A 1 84 ? -4.511 0.400 2.208 1.00 91.81 84 TYR A C 1
ATOM 683 O O . TYR A 1 84 ? -4.931 1.557 2.125 1.00 91.81 84 TYR A O 1
ATOM 691 N N . VAL A 1 85 ? -3.778 -0.164 1.256 1.00 92.12 85 VAL A N 1
ATOM 692 C CA . VAL A 1 85 ? -3.451 0.431 -0.038 1.00 92.12 85 VAL A CA 1
ATOM 693 C C . VAL A 1 85 ? -3.829 -0.579 -1.103 1.00 92.12 85 VAL A C 1
ATOM 695 O O . VAL A 1 85 ? -3.464 -1.744 -1.017 1.00 92.12 85 VAL A O 1
ATOM 698 N N . ILE A 1 86 ? -4.543 -0.141 -2.126 1.00 90.50 86 ILE A N 1
ATOM 699 C CA . ILE A 1 86 ? -4.982 -0.967 -3.240 1.00 90.50 86 ILE A CA 1
ATOM 700 C C . ILE A 1 86 ? -4.454 -0.332 -4.519 1.00 90.50 86 ILE A C 1
ATOM 702 O O . ILE A 1 86 ? -4.735 0.830 -4.818 1.00 90.50 86 ILE A O 1
ATOM 706 N N . ARG A 1 87 ? -3.712 -1.108 -5.305 1.00 88.62 87 ARG A N 1
ATOM 707 C CA . ARG A 1 87 ? -3.328 -0.752 -6.671 1.00 88.62 87 ARG A CA 1
ATOM 708 C C . ARG A 1 87 ? -4.089 -1.624 -7.645 1.00 88.62 87 ARG A C 1
ATOM 710 O O . ARG A 1 87 ? -4.104 -2.846 -7.511 1.00 88.62 87 ARG A O 1
ATOM 717 N N . ARG A 1 88 ? -4.663 -0.994 -8.666 1.00 79.81 88 ARG A N 1
ATOM 718 C CA . ARG A 1 88 ? -5.172 -1.698 -9.839 1.00 79.81 88 ARG A CA 1
ATOM 719 C C . ARG A 1 88 ? -4.113 -1.645 -10.930 1.00 79.81 88 ARG A C 1
ATOM 721 O O . ARG A 1 88 ? -3.811 -0.571 -11.440 1.00 79.81 88 ARG A O 1
ATOM 728 N N . ASP A 1 89 ? -3.544 -2.794 -11.261 1.00 76.12 89 ASP A N 1
ATOM 729 C CA . ASP A 1 89 ? -2.634 -2.921 -12.392 1.00 76.12 89 ASP A CA 1
ATOM 730 C C . ASP A 1 89 ? -3.412 -2.824 -13.722 1.00 76.12 89 ASP A C 1
ATOM 732 O O . ASP A 1 89 ? -4.603 -3.159 -13.765 1.00 76.12 89 ASP A O 1
ATOM 736 N N . PRO A 1 90 ? -2.751 -2.438 -14.832 1.00 63.84 90 PRO A N 1
ATOM 737 C CA . PRO A 1 90 ? -3.377 -2.331 -16.156 1.00 63.84 90 PRO A CA 1
ATOM 738 C C . PRO A 1 90 ? -4.062 -3.624 -16.627 1.00 63.84 90 PRO A C 1
ATOM 740 O O . PRO A 1 90 ? -5.021 -3.585 -17.390 1.00 63.84 90 PRO A O 1
ATOM 743 N N . TRP A 1 91 ? -3.600 -4.781 -16.144 1.00 68.56 91 TRP A N 1
ATOM 744 C CA . TRP A 1 91 ? -4.143 -6.104 -16.471 1.00 68.56 91 TRP A CA 1
ATOM 745 C C . TRP A 1 91 ? -5.239 -6.571 -15.507 1.00 68.56 91 TRP A C 1
ATOM 747 O O . TRP A 1 91 ? -5.370 -7.768 -15.259 1.00 68.56 91 TRP A O 1
ATOM 757 N N . TRP A 1 92 ? -5.991 -5.638 -14.916 1.00 61.66 92 TRP A N 1
ATOM 758 C CA . TRP A 1 92 ? -7.098 -5.912 -13.987 1.00 61.66 92 TRP A CA 1
ATOM 759 C C . TRP A 1 92 ? -6.709 -6.667 -12.708 1.00 61.66 92 TRP A C 1
ATOM 761 O O . TRP A 1 92 ? -7.580 -7.059 -11.931 1.00 61.66 92 TRP A O 1
ATOM 771 N N . ARG A 1 93 ? -5.410 -6.831 -12.436 1.00 72.12 93 ARG A N 1
ATOM 772 C CA . ARG A 1 93 ? -4.924 -7.396 -11.176 1.00 72.12 93 ARG A CA 1
ATOM 773 C C . ARG A 1 93 ? -5.034 -6.336 -10.092 1.00 72.12 93 ARG A C 1
ATOM 775 O O . ARG A 1 93 ? -4.578 -5.210 -10.257 1.00 72.12 93 ARG A O 1
ATOM 782 N N . VAL A 1 94 ? -5.669 -6.700 -8.990 1.00 82.31 94 VAL A N 1
ATOM 783 C CA . VAL A 1 94 ? -5.780 -5.843 -7.811 1.00 82.31 94 VAL A CA 1
ATOM 784 C C . VAL A 1 94 ? -4.729 -6.305 -6.823 1.00 82.31 94 VAL A C 1
ATOM 786 O O . VAL A 1 94 ? -4.763 -7.453 -6.415 1.00 82.31 94 VAL A O 1
ATOM 789 N N . THR A 1 95 ? -3.778 -5.462 -6.453 1.00 87.00 95 THR A N 1
ATOM 790 C CA . THR A 1 95 ? -2.886 -5.773 -5.336 1.00 87.00 95 THR A CA 1
ATOM 791 C C . THR A 1 95 ? -3.309 -4.932 -4.144 1.00 87.00 95 THR A C 1
ATOM 793 O O . THR A 1 95 ? -3.372 -3.710 -4.252 1.00 87.00 95 THR A O 1
ATOM 796 N N . THR A 1 96 ? -3.609 -5.588 -3.031 1.00 90.00 96 THR A N 1
ATOM 797 C CA . THR A 1 96 ? -3.938 -4.971 -1.749 1.00 90.00 96 THR A CA 1
ATOM 798 C C . THR A 1 96 ? -2.772 -5.183 -0.801 1.00 90.00 96 THR A C 1
ATOM 800 O O . THR A 1 96 ? -2.274 -6.296 -0.654 1.00 90.00 96 THR A O 1
ATOM 803 N N . TRP A 1 97 ? -2.332 -4.122 -0.151 1.00 93.06 97 TRP A N 1
ATOM 804 C CA . TRP A 1 97 ? -1.366 -4.157 0.932 1.00 93.06 97 TRP A CA 1
ATOM 805 C C . TRP A 1 97 ? -2.038 -3.635 2.193 1.00 93.06 97 TRP A C 1
ATOM 807 O O . TRP A 1 97 ? -2.809 -2.680 2.123 1.00 93.06 97 TRP A O 1
ATOM 817 N N . THR A 1 98 ? -1.720 -4.245 3.325 1.00 92.94 98 THR A N 1
ATOM 818 C CA . THR A 1 98 ? -2.350 -3.967 4.612 1.00 92.94 98 THR A CA 1
ATOM 819 C C . THR A 1 98 ? -1.292 -3.696 5.669 1.00 92.94 98 THR A C 1
ATOM 821 O O . THR A 1 98 ? -0.290 -4.414 5.733 1.00 92.94 98 THR A O 1
ATOM 824 N N . TRP A 1 99 ? -1.548 -2.707 6.521 1.00 95.06 99 TRP A N 1
ATOM 825 C CA . TRP A 1 99 ? -0.736 -2.328 7.665 1.00 95.06 99 TRP A CA 1
ATOM 826 C C . TRP A 1 99 ? -1.543 -2.357 8.956 1.00 95.06 99 TRP A C 1
ATOM 828 O O . TRP A 1 99 ? -2.687 -1.906 8.990 1.00 95.06 99 TRP A O 1
ATOM 838 N N . GLN A 1 100 ? -0.902 -2.830 10.017 1.00 92.81 100 GLN A N 1
ATOM 839 C CA . GLN A 1 100 ? -1.389 -2.800 11.393 1.00 92.81 100 GLN A CA 1
ATOM 840 C C . GLN A 1 100 ? -0.201 -2.415 12.285 1.00 92.81 100 GLN A C 1
ATOM 842 O O . GLN A 1 100 ? 0.926 -2.848 12.027 1.00 92.81 100 GLN A O 1
ATOM 847 N N . ASP A 1 101 ? -0.420 -1.547 13.272 1.00 92.06 101 ASP A N 1
ATOM 848 C CA . ASP A 1 101 ? 0.609 -1.087 14.218 1.00 92.06 101 ASP A CA 1
ATOM 849 C C . ASP A 1 101 ? 1.898 -0.552 13.556 1.00 92.06 101 ASP A C 1
ATOM 851 O O . ASP A 1 101 ? 3.021 -0.808 13.998 1.00 92.06 101 ASP A O 1
ATOM 855 N N . GLY A 1 102 ? 1.768 0.176 12.443 1.00 87.88 102 GLY A N 1
ATOM 856 C CA . GLY A 1 102 ? 2.907 0.717 11.690 1.00 87.88 102 GLY A CA 1
ATOM 857 C C . GLY A 1 102 ? 3.642 -0.300 10.816 1.00 87.88 102 GLY A C 1
ATOM 858 O O . GLY A 1 102 ? 4.621 0.043 10.163 1.00 87.88 102 GLY A O 1
ATOM 859 N N . ARG A 1 103 ? 3.206 -1.559 10.760 1.00 89.62 103 ARG A N 1
ATOM 860 C CA . ARG A 1 103 ? 3.896 -2.613 10.006 1.00 89.62 103 ARG A CA 1
ATOM 861 C C . ARG A 1 103 ? 3.018 -3.157 8.904 1.00 89.62 103 ARG A C 1
ATOM 863 O O . ARG A 1 103 ? 1.836 -3.400 9.109 1.00 89.62 103 ARG A O 1
ATOM 870 N N . GLN A 1 104 ? 3.609 -3.400 7.738 1.00 91.62 104 GLN A N 1
ATOM 871 C CA . GLN A 1 104 ? 2.909 -4.096 6.667 1.00 91.62 104 GLN A CA 1
ATOM 872 C C . GLN A 1 104 ? 2.706 -5.560 7.083 1.00 91.62 104 GLN A C 1
ATOM 874 O O . GLN A 1 104 ? 3.674 -6.311 7.190 1.00 91.62 104 GLN A O 1
ATOM 879 N N . VAL A 1 105 ? 1.459 -5.965 7.307 1.00 89.38 105 VAL A N 1
ATOM 880 C CA . VAL A 1 105 ? 1.105 -7.312 7.783 1.00 89.38 105 VAL A CA 1
ATOM 881 C C . VAL A 1 105 ? 0.623 -8.229 6.668 1.00 89.38 105 VAL A C 1
ATOM 883 O O . VAL A 1 105 ? 0.718 -9.448 6.787 1.00 89.38 105 VAL A O 1
ATOM 886 N N . ARG A 1 106 ? 0.124 -7.668 5.560 1.00 84.56 106 ARG A N 1
ATOM 887 C CA . ARG A 1 106 ? -0.430 -8.471 4.467 1.00 84.56 106 ARG A CA 1
ATOM 888 C C . ARG A 1 106 ? -0.171 -7.851 3.107 1.00 84.56 106 ARG A C 1
ATOM 890 O O . ARG A 1 106 ? -0.129 -6.632 2.946 1.00 84.56 106 ARG A O 1
ATOM 897 N N . ARG A 1 107 ? -0.029 -8.720 2.111 1.00 85.44 107 ARG A N 1
ATOM 898 C CA . ARG A 1 107 ? -0.097 -8.376 0.694 1.00 85.44 107 ARG A CA 1
ATOM 899 C C . ARG A 1 107 ? -0.901 -9.454 -0.017 1.00 85.44 107 ARG A C 1
ATOM 901 O O . ARG A 1 107 ? -0.496 -10.608 -0.011 1.00 85.44 107 ARG A O 1
ATOM 908 N N . VAL A 1 108 ? -2.003 -9.062 -0.635 1.00 81.00 108 VAL A N 1
ATOM 909 C CA . VAL A 1 108 ? -2.908 -9.941 -1.375 1.00 81.00 108 VAL A CA 1
ATOM 910 C C . VAL A 1 108 ? -2.915 -9.488 -2.825 1.00 81.00 108 VAL A C 1
ATOM 912 O O . VAL A 1 108 ? -3.092 -8.306 -3.104 1.00 81.00 108 VAL A O 1
ATOM 915 N N . SER A 1 109 ? -2.714 -10.406 -3.765 1.00 74.75 109 SER A N 1
ATOM 916 C CA . SER A 1 109 ? -2.901 -10.117 -5.194 1.00 74.75 109 SER A CA 1
ATOM 917 C C . SER A 1 109 ? -4.249 -10.667 -5.669 1.00 74.75 109 SER A C 1
ATOM 919 O O . SER A 1 109 ? -4.775 -11.611 -5.089 1.00 74.75 109 SER A O 1
ATOM 921 N N . GLY A 1 110 ? -4.851 -10.062 -6.693 1.00 60.75 110 GLY A N 1
ATOM 922 C CA . GLY A 1 110 ? -6.301 -10.101 -6.943 1.00 60.75 110 GLY A CA 1
ATOM 923 C C . GLY A 1 110 ? -6.913 -11.482 -7.169 1.00 60.75 110 GLY A C 1
ATOM 924 O O . GLY A 1 110 ? -8.122 -11.638 -7.034 1.00 60.75 110 GLY A O 1
ATOM 925 N N . SER A 1 111 ? -6.100 -12.502 -7.444 1.00 54.81 111 SER A N 1
ATOM 926 C CA . SER A 1 111 ? -6.535 -13.901 -7.491 1.00 54.81 111 SER A CA 1
ATOM 927 C C . SER A 1 111 ? -6.873 -14.510 -6.120 1.00 54.81 111 SER A C 1
ATOM 929 O O . SER A 1 111 ? -7.517 -15.559 -6.074 1.00 54.81 111 SER A O 1
ATOM 931 N N . GLU A 1 112 ? -6.428 -13.899 -5.020 1.00 53.53 112 GLU A N 1
ATOM 932 C CA . GLU A 1 112 ? -6.719 -14.311 -3.638 1.00 53.53 112 GLU A CA 1
ATOM 933 C C . GLU A 1 112 ? -7.867 -13.503 -3.021 1.00 53.53 112 GLU A C 1
ATOM 935 O O . GLU A 1 112 ? -8.750 -14.098 -2.414 1.00 53.53 112 GLU A O 1
ATOM 940 N N . TYR A 1 113 ? -7.939 -12.186 -3.257 1.00 47.94 113 TYR A N 1
ATOM 941 C CA . TYR A 1 113 ? -9.025 -11.341 -2.729 1.00 47.94 113 TYR A CA 1
ATOM 942 C C . TYR A 1 113 ? -10.409 -11.788 -3.236 1.00 47.94 113 TYR A C 1
ATOM 944 O O . TYR A 1 113 ? -11.358 -11.881 -2.465 1.00 47.94 113 TYR A O 1
ATOM 952 N N . ALA A 1 114 ? -10.515 -12.171 -4.516 1.00 47.66 114 ALA A N 1
ATOM 953 C CA . ALA A 1 114 ? -11.754 -12.716 -5.082 1.00 47.66 114 ALA A CA 1
ATOM 954 C C . ALA A 1 114 ? -12.174 -14.065 -4.462 1.00 47.66 114 ALA A C 1
ATOM 956 O O . ALA A 1 114 ? -13.357 -14.386 -4.448 1.00 47.66 114 ALA A O 1
ATOM 957 N N . ARG A 1 115 ? -11.222 -14.855 -3.943 1.00 51.00 115 ARG A N 1
ATOM 958 C CA . ARG A 1 115 ? -11.507 -16.116 -3.236 1.00 51.00 115 ARG A CA 1
ATOM 959 C C . ARG A 1 115 ? -11.884 -15.901 -1.772 1.00 51.00 115 ARG A C 1
ATOM 961 O O . ARG A 1 115 ? -12.586 -16.732 -1.212 1.00 51.00 115 ARG A O 1
ATOM 968 N N . GLU A 1 116 ? -11.413 -14.817 -1.169 1.00 46.59 116 GLU A N 1
ATOM 969 C CA . GLU A 1 116 ? -11.663 -14.481 0.233 1.00 46.59 116 GLU A CA 1
ATOM 970 C C . GLU A 1 116 ? -13.007 -13.772 0.437 1.00 46.59 116 GLU A C 1
ATOM 972 O O . GLU A 1 116 ? -13.678 -14.043 1.420 1.00 46.59 116 GLU A O 1
ATOM 977 N N . VAL A 1 117 ? -13.445 -12.941 -0.517 1.00 48.91 117 VAL A N 1
ATOM 978 C CA . VAL A 1 117 ? -14.770 -12.282 -0.486 1.00 48.91 117 VAL A CA 1
ATOM 979 C C . VAL A 1 117 ? -15.915 -13.231 -0.887 1.00 48.91 117 VAL A C 1
ATOM 981 O O . VAL A 1 117 ? -17.076 -12.949 -0.620 1.00 48.91 117 VAL A O 1
ATOM 984 N N . ALA A 1 118 ? -15.608 -14.358 -1.537 1.00 48.88 118 ALA A N 1
ATOM 985 C CA . ALA A 1 118 ? -16.595 -15.355 -1.966 1.00 48.88 118 ALA A CA 1
ATOM 986 C C . ALA A 1 118 ? -16.871 -16.463 -0.922 1.00 48.88 118 ALA A C 1
ATOM 988 O O . ALA A 1 118 ? -17.565 -17.428 -1.248 1.00 48.88 118 ALA A O 1
ATOM 989 N N . ARG A 1 119 ? -16.307 -16.362 0.290 1.00 44.19 119 ARG A N 1
ATOM 990 C CA . ARG A 1 119 ? -16.603 -17.230 1.444 1.00 44.19 119 ARG A CA 1
ATOM 991 C C . ARG A 1 119 ? -17.430 -16.476 2.471 1.00 44.19 119 ARG A C 1
ATOM 993 O O . ARG A 1 119 ? -18.279 -17.147 3.091 1.00 44.19 119 ARG A O 1
#

Foldseek 3Di:
DPVVVVVVVVVVVVVVVVVVVVVVVVVVVVVVVVPPPADFAKKWKWFDFPVDDDIDIDIDGGGPVVRLQVQLVVQLDPGTQKIKIWGQDPVRKIWMWMDHNSDTPDIDIRVVVVVVVVD